Protein AF-A0A963C8B6-F1 (afdb_monomer_lite)

Structure (mmCIF, N/CA/C/O backbone):
data_AF-A0A963C8B6-F1
#
_entry.id   AF-A0A963C8B6-F1
#
loop_
_atom_site.group_PDB
_atom_site.id
_atom_site.type_symbol
_atom_site.label_atom_id
_atom_site.label_alt_id
_atom_site.label_comp_id
_atom_site.label_asym_id
_atom_site.label_entity_id
_atom_site.label_seq_id
_atom_site.pdbx_PDB_ins_code
_atom_site.Cartn_x
_atom_site.Cartn_y
_atom_site.Cartn_z
_atom_site.occupancy
_atom_site.B_iso_or_equiv
_atom_site.auth_seq_id
_atom_site.auth_comp_id
_atom_site.auth_asym_id
_atom_site.auth_atom_id
_atom_site.pdbx_PDB_model_num
ATOM 1 N N . GLY A 1 1 ? -6.913 -17.418 2.032 1.00 72.94 1 GLY A N 1
ATOM 2 C CA . GLY A 1 1 ? -5.589 -17.499 2.693 1.00 72.94 1 GLY A CA 1
ATOM 3 C C . GLY A 1 1 ? -5.443 -16.337 3.654 1.00 72.94 1 GLY A C 1
ATOM 4 O O . GLY A 1 1 ? -6.178 -15.374 3.509 1.00 72.94 1 GLY A O 1
ATOM 5 N N . ARG A 1 2 ? -4.519 -16.399 4.619 1.00 82.00 2 ARG A N 1
ATOM 6 C CA . ARG A 1 2 ? -4.407 -15.401 5.708 1.00 82.00 2 ARG A CA 1
ATOM 7 C C . ARG A 1 2 ? -4.243 -13.947 5.226 1.00 82.00 2 ARG A C 1
ATOM 9 O O . ARG A 1 2 ? -4.668 -13.023 5.901 1.00 82.00 2 ARG A O 1
ATOM 16 N N . ILE A 1 3 ? -3.655 -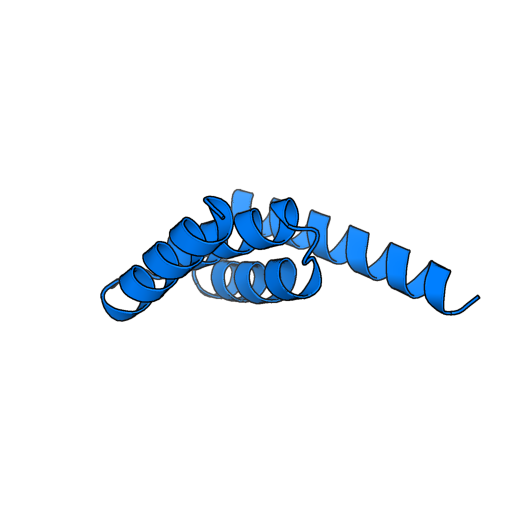13.767 4.043 1.00 81.00 3 ILE A N 1
ATOM 17 C CA . ILE A 1 3 ? -3.471 -12.467 3.386 1.00 81.00 3 ILE A CA 1
ATOM 18 C C . ILE A 1 3 ? -4.802 -11.917 2.837 1.00 81.00 3 ILE A C 1
ATOM 20 O O . ILE A 1 3 ? -5.110 -10.748 3.018 1.00 81.00 3 ILE A O 1
ATOM 24 N N . ASP A 1 4 ? -5.633 -12.770 2.242 1.00 83.56 4 ASP A N 1
ATOM 25 C CA . ASP A 1 4 ? -6.949 -12.385 1.710 1.00 83.56 4 ASP A CA 1
ATOM 26 C C . ASP A 1 4 ? -7.907 -11.942 2.824 1.00 83.56 4 ASP A C 1
ATOM 28 O O . ASP A 1 4 ? -8.589 -10.927 2.719 1.00 83.56 4 ASP A O 1
ATOM 32 N N . GLU A 1 5 ? -7.886 -12.670 3.942 1.00 88.38 5 GLU A N 1
ATOM 33 C CA . GLU A 1 5 ? -8.668 -12.342 5.136 1.00 88.38 5 GLU A CA 1
ATOM 34 C C . GLU A 1 5 ? -8.232 -10.998 5.740 1.00 88.38 5 GLU A C 1
ATOM 36 O O . GLU A 1 5 ? -9.069 -10.156 6.062 1.00 88.38 5 GLU A O 1
ATOM 41 N N . ALA A 1 6 ? -6.921 -10.744 5.814 1.00 88.56 6 ALA A N 1
ATOM 42 C CA . ALA A 1 6 ? -6.397 -9.457 6.259 1.00 88.56 6 ALA A CA 1
ATOM 43 C C . ALA A 1 6 ? -6.799 -8.311 5.313 1.00 88.56 6 ALA A C 1
ATOM 45 O O . ALA A 1 6 ? -7.166 -7.235 5.780 1.00 88.56 6 ALA A O 1
ATOM 46 N N . ALA A 1 7 ? -6.794 -8.535 3.997 1.00 88.19 7 ALA A N 1
ATOM 47 C CA . ALA A 1 7 ? -7.256 -7.538 3.037 1.00 88.19 7 ALA A CA 1
ATOM 48 C C . ALA A 1 7 ? -8.761 -7.250 3.186 1.00 88.19 7 ALA A C 1
ATOM 50 O O . ALA A 1 7 ? -9.174 -6.094 3.098 1.00 88.19 7 ALA A O 1
ATOM 51 N N . ALA A 1 8 ? -9.578 -8.274 3.446 1.00 89.62 8 ALA A N 1
ATOM 52 C CA . ALA A 1 8 ? -11.006 -8.109 3.709 1.00 89.62 8 ALA A CA 1
ATOM 53 C C . ALA A 1 8 ? -11.263 -7.290 4.986 1.00 89.62 8 ALA A C 1
ATOM 55 O O . ALA A 1 8 ? -12.042 -6.341 4.951 1.00 89.62 8 ALA A O 1
ATOM 56 N N . LEU A 1 9 ? -10.547 -7.585 6.076 1.00 89.88 9 LEU A N 1
ATOM 57 C CA . LEU A 1 9 ? -10.643 -6.836 7.336 1.00 89.88 9 LEU A CA 1
ATOM 58 C C . LEU A 1 9 ? -10.229 -5.367 7.178 1.00 89.88 9 LEU A C 1
ATOM 60 O O . LEU A 1 9 ? -10.892 -4.472 7.698 1.00 89.88 9 LEU A O 1
ATOM 64 N N . LEU A 1 10 ? -9.153 -5.098 6.434 1.00 90.00 10 LEU A N 1
ATOM 65 C CA . LEU A 1 10 ? -8.710 -3.730 6.159 1.00 90.00 10 LEU A CA 1
ATOM 66 C C . LEU A 1 10 ? -9.739 -2.955 5.321 1.00 90.00 10 LEU A C 1
ATOM 68 O O . LEU A 1 10 ? -9.956 -1.771 5.569 1.00 90.00 10 LEU A O 1
ATOM 72 N N . ARG A 1 11 ? -10.397 -3.615 4.359 1.00 88.69 11 ARG A N 1
ATOM 73 C CA . ARG A 1 11 ? -11.457 -3.012 3.532 1.00 88.69 11 ARG A CA 1
ATOM 74 C C . ARG A 1 11 ? -12.739 -2.736 4.310 1.00 88.69 11 ARG A C 1
ATOM 76 O O . ARG A 1 11 ? -13.352 -1.694 4.100 1.00 88.69 11 ARG A O 1
ATOM 83 N N . ASP A 1 12 ? -13.120 -3.622 5.221 1.00 91.25 12 ASP A N 1
ATOM 84 C CA . ASP A 1 12 ? -14.229 -3.361 6.141 1.00 91.25 12 ASP A CA 1
ATOM 85 C C . ASP A 1 12 ? -13.917 -2.145 7.031 1.00 91.25 12 ASP A C 1
ATOM 87 O O . ASP A 1 12 ? -14.691 -1.187 7.095 1.00 91.25 12 ASP A O 1
ATOM 91 N N . GLY A 1 13 ? -12.700 -2.107 7.585 1.00 87.19 13 GLY A N 1
ATOM 92 C CA . GLY A 1 13 ? -12.204 -0.982 8.375 1.00 87.19 13 GLY A CA 1
ATOM 93 C C . GLY A 1 13 ? -12.180 0.349 7.617 1.00 87.19 13 GLY A C 1
ATOM 94 O O . GLY A 1 13 ? -12.434 1.390 8.219 1.00 87.19 13 GLY A O 1
ATOM 95 N N . LEU A 1 14 ? -11.938 0.347 6.299 1.00 88.69 14 LEU A N 1
ATOM 96 C CA . LEU A 1 14 ? -11.992 1.564 5.474 1.00 88.69 14 LEU A CA 1
ATOM 97 C C . LEU A 1 14 ? -13.372 2.226 5.496 1.00 88.69 14 LEU A C 1
ATOM 99 O O . LEU A 1 14 ? -13.443 3.451 5.524 1.00 88.69 14 LEU A O 1
ATOM 103 N N . SER A 1 15 ? -14.451 1.440 5.529 1.00 83.19 15 SER A N 1
ATOM 104 C CA . SER A 1 15 ? -15.822 1.971 5.521 1.00 83.19 15 SER A CA 1
ATOM 105 C C . SER A 1 15 ? -16.193 2.680 6.826 1.00 83.19 15 SER A C 1
ATOM 107 O O . SER A 1 15 ? -17.106 3.502 6.840 1.00 83.19 15 SER A O 1
ATOM 109 N N . GLN A 1 16 ? -15.485 2.379 7.918 1.00 86.44 16 GLN A N 1
ATOM 110 C CA . GLN A 1 16 ? -15.744 2.946 9.245 1.00 86.44 16 GLN A CA 1
ATOM 111 C C . GLN A 1 16 ? -14.657 3.922 9.713 1.00 86.44 16 GLN A C 1
ATOM 113 O O . GLN A 1 16 ? -14.789 4.541 10.769 1.00 86.44 16 GLN A O 1
ATOM 118 N N . SER A 1 17 ? -13.567 4.068 8.957 1.00 83.19 17 SER A N 1
ATOM 119 C CA . SER A 1 17 ? -12.413 4.847 9.395 1.00 83.19 17 SER A CA 1
ATOM 120 C C . SER A 1 17 ? -12.547 6.325 9.046 1.00 83.19 17 SER A C 1
ATOM 122 O O . SER A 1 17 ? -12.687 6.702 7.885 1.00 83.19 17 SER A O 1
ATOM 124 N N . ALA A 1 18 ? -12.384 7.183 10.054 1.00 80.44 18 ALA A N 1
ATOM 125 C CA . ALA A 1 18 ? -12.257 8.628 9.864 1.00 80.44 18 ALA A CA 1
ATOM 126 C C . ALA A 1 18 ? -10.924 9.031 9.198 1.00 80.44 18 ALA A C 1
ATOM 128 O O . ALA A 1 18 ? -10.796 10.141 8.687 1.00 80.44 18 ALA A O 1
ATOM 129 N N . ALA A 1 19 ? -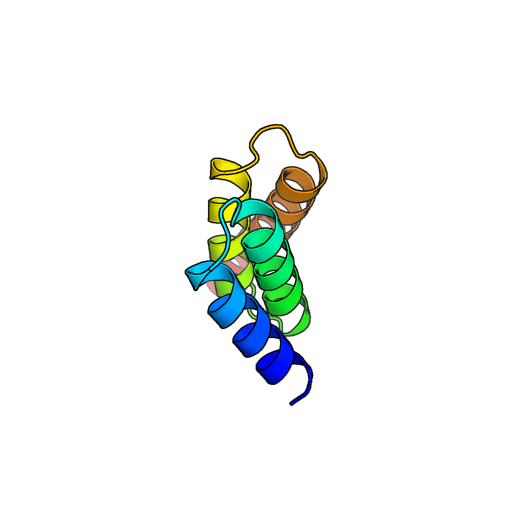9.929 8.136 9.197 1.00 86.25 19 ALA A N 1
ATOM 130 C CA . ALA A 1 19 ? -8.617 8.354 8.597 1.00 86.25 19 ALA A CA 1
ATOM 131 C C . ALA A 1 19 ? -8.185 7.104 7.807 1.00 86.25 19 ALA A C 1
ATOM 133 O O . ALA A 1 19 ? -7.474 6.243 8.332 1.00 86.25 19 ALA A O 1
ATOM 134 N N . PRO A 1 20 ? -8.598 6.973 6.534 1.00 92.62 20 PRO A N 1
ATOM 135 C CA . PRO A 1 20 ? -8.325 5.774 5.739 1.00 92.62 20 PRO A CA 1
ATOM 136 C C . PRO A 1 20 ? -6.868 5.650 5.257 1.00 92.62 20 PRO A C 1
ATOM 138 O O . PRO A 1 20 ? -6.470 4.600 4.758 1.00 92.62 20 PRO A O 1
ATOM 141 N N . GLY A 1 21 ? -6.033 6.681 5.429 1.00 92.88 21 GLY A N 1
ATOM 142 C CA . GLY A 1 21 ? -4.648 6.708 4.936 1.00 92.88 21 GLY A CA 1
ATOM 143 C C . GLY A 1 21 ? -3.791 5.500 5.354 1.00 92.88 21 GLY A C 1
ATOM 144 O O . GLY A 1 21 ? -3.235 4.830 4.479 1.00 92.88 21 GLY A O 1
ATOM 145 N N . PRO A 1 22 ? -3.687 5.169 6.656 1.00 93.75 22 PRO A N 1
ATOM 146 C CA . PRO A 1 22 ? -2.919 4.011 7.122 1.00 93.75 22 PRO A CA 1
ATOM 147 C C . PRO A 1 22 ? -3.473 2.664 6.639 1.00 93.75 22 PRO A C 1
ATOM 149 O O . PRO A 1 22 ? -2.706 1.728 6.424 1.00 93.75 22 PRO A O 1
ATOM 152 N N . LEU A 1 23 ? -4.790 2.567 6.431 1.00 94.44 23 LEU A N 1
ATOM 153 C CA . LEU A 1 23 ? -5.441 1.358 5.919 1.00 94.44 23 LEU A CA 1
ATOM 154 C C . LEU A 1 23 ? -5.073 1.116 4.451 1.00 94.44 23 LEU A C 1
ATOM 156 O O . LEU A 1 23 ? -4.690 0.004 4.095 1.00 94.44 23 LEU A O 1
ATOM 160 N N . HIS A 1 24 ? -5.084 2.164 3.623 1.00 96.00 24 HIS A N 1
ATOM 161 C CA . HIS A 1 24 ? -4.595 2.086 2.244 1.00 96.00 24 HIS A CA 1
ATOM 162 C C . HIS A 1 24 ? -3.100 1.736 2.176 1.00 96.00 24 HIS A C 1
ATOM 164 O O . HIS A 1 24 ? -2.685 0.941 1.335 1.00 96.00 24 HIS A O 1
ATOM 170 N N . LEU A 1 25 ? -2.278 2.253 3.097 1.00 96.31 25 LEU A N 1
ATOM 171 C CA . LEU A 1 25 ? -0.874 1.842 3.203 1.00 96.31 25 LEU A CA 1
ATOM 172 C C . LEU A 1 25 ? -0.755 0.336 3.494 1.00 96.31 25 LEU A C 1
ATOM 174 O O . LEU A 1 25 ? 0.018 -0.355 2.831 1.00 96.31 25 LEU A O 1
ATOM 178 N N . ALA A 1 26 ? -1.527 -0.183 4.451 1.00 94.75 26 ALA A N 1
ATOM 179 C CA . ALA A 1 26 ? -1.518 -1.601 4.803 1.00 94.75 26 ALA A CA 1
ATOM 180 C C . ALA A 1 26 ? -1.992 -2.500 3.645 1.00 94.75 26 ALA A C 1
ATOM 182 O O . ALA A 1 26 ? -1.348 -3.509 3.358 1.00 94.75 26 ALA A O 1
ATOM 183 N N . LEU A 1 27 ? -3.057 -2.111 2.937 1.00 95.00 27 LEU A N 1
ATOM 184 C CA . LEU A 1 27 ? -3.537 -2.811 1.738 1.00 95.00 27 LEU A CA 1
ATOM 185 C C . LEU A 1 27 ? -2.486 -2.822 0.624 1.00 95.00 27 LEU A C 1
ATOM 187 O O . LEU A 1 27 ? -2.258 -3.856 -0.002 1.00 95.00 27 LEU A O 1
ATOM 191 N N . GLY A 1 28 ? -1.790 -1.702 0.430 1.00 95.38 28 GLY A N 1
ATOM 192 C CA . GLY A 1 28 ? -0.692 -1.600 -0.523 1.00 95.38 28 GLY A CA 1
ATOM 193 C C . GLY A 1 28 ? 0.460 -2.560 -0.222 1.00 95.38 28 GLY A C 1
ATOM 194 O O . GLY A 1 28 ? 0.959 -3.251 -1.110 1.00 95.38 28 GLY A O 1
ATOM 195 N N . LEU A 1 29 ? 0.851 -2.657 1.051 1.00 94.94 29 LEU A N 1
ATOM 196 C CA . LEU A 1 29 ? 1.869 -3.608 1.504 1.00 94.94 29 LEU A CA 1
ATOM 197 C C . LEU A 1 29 ? 1.430 -5.061 1.295 1.00 94.94 29 LEU A C 1
ATOM 199 O O . LEU A 1 29 ? 2.232 -5.881 0.846 1.00 94.94 29 LEU A O 1
ATOM 203 N N . LEU A 1 30 ? 0.162 -5.370 1.581 1.00 94.06 30 LEU A N 1
ATOM 204 C CA . LEU A 1 30 ? -0.417 -6.690 1.335 1.00 94.06 30 LEU A CA 1
ATOM 205 C C . LEU A 1 30 ? -0.372 -7.075 -0.147 1.00 94.06 30 LEU A C 1
ATOM 207 O O . LEU A 1 30 ? 0.066 -8.179 -0.464 1.00 94.06 30 LEU A O 1
ATOM 211 N N . GLY A 1 31 ? -0.749 -6.161 -1.047 1.00 92.44 31 GLY A N 1
ATOM 212 C CA . GLY A 1 31 ? -0.664 -6.394 -2.491 1.00 92.44 31 GLY A CA 1
ATOM 213 C C . GLY A 1 31 ? 0.763 -6.734 -2.930 1.00 92.44 31 GLY A C 1
ATOM 214 O O . GLY A 1 31 ? 0.979 -7.697 -3.665 1.00 92.44 31 GLY A O 1
ATOM 215 N N . GLY A 1 32 ? 1.762 -6.033 -2.379 1.00 91.19 32 GLY A N 1
ATOM 216 C CA . GLY A 1 32 ? 3.174 -6.328 -2.635 1.00 91.19 32 GLY A CA 1
ATOM 217 C C . GLY A 1 32 ? 3.594 -7.731 -2.175 1.00 91.19 32 GLY A C 1
ATOM 218 O O . GLY A 1 32 ? 4.335 -8.412 -2.879 1.00 91.19 32 GLY A O 1
ATOM 219 N N . GLN A 1 33 ? 3.081 -8.207 -1.034 1.00 90.31 33 GLN A N 1
ATOM 220 C CA . GLN A 1 33 ? 3.331 -9.576 -0.554 1.00 90.31 33 GLN A CA 1
ATOM 221 C C . GLN A 1 33 ? 2.705 -10.646 -1.459 1.00 90.31 33 GLN A C 1
ATOM 223 O O . GLN A 1 33 ? 3.248 -11.742 -1.577 1.00 90.31 33 GLN A O 1
ATOM 228 N N . GLN A 1 34 ? 1.584 -10.339 -2.117 1.00 90.62 34 GLN A N 1
ATOM 229 C CA . GLN A 1 34 ? 0.927 -11.242 -3.071 1.00 90.62 34 GLN A CA 1
ATOM 230 C C . GLN A 1 34 ? 1.519 -11.162 -4.482 1.00 90.62 34 GLN A C 1
ATOM 232 O O . GLN A 1 34 ? 1.014 -11.826 -5.385 1.00 90.62 34 GLN A O 1
ATOM 237 N N . ALA A 1 35 ? 2.568 -10.355 -4.683 1.00 91.06 35 ALA A N 1
ATOM 238 C CA . ALA A 1 35 ? 3.079 -9.984 -6.001 1.00 91.06 35 ALA A CA 1
ATOM 239 C C . ALA A 1 35 ? 2.015 -9.340 -6.918 1.00 91.06 35 ALA A C 1
ATOM 241 O O . ALA A 1 35 ? 2.197 -9.271 -8.136 1.00 91.06 35 ALA A O 1
ATOM 242 N N . ASP A 1 36 ? 0.932 -8.822 -6.334 1.00 92.88 36 ASP A N 1
ATOM 243 C CA . ASP A 1 36 ? -0.065 -8.002 -7.012 1.00 92.88 36 ASP A CA 1
ATOM 244 C C . ASP A 1 36 ? 0.378 -6.536 -6.951 1.00 92.88 36 ASP A C 1
ATOM 246 O O . ASP A 1 36 ? -0.122 -5.700 -6.192 1.00 92.88 36 ASP A O 1
ATOM 250 N N . TRP A 1 37 ? 1.419 -6.250 -7.729 1.00 93.25 37 TRP A N 1
ATOM 251 C CA . TRP A 1 37 ? 2.077 -4.948 -7.753 1.00 93.25 37 TRP A CA 1
ATOM 252 C C . TRP A 1 37 ? 1.162 -3.842 -8.288 1.00 93.25 37 TRP A C 1
ATOM 254 O O . TRP A 1 37 ? 1.281 -2.696 -7.857 1.00 93.25 37 TRP A O 1
ATOM 264 N N . GLN A 1 38 ? 0.229 -4.177 -9.184 1.00 93.62 38 GLN A N 1
ATOM 265 C CA . GLN A 1 38 ? -0.786 -3.248 -9.679 1.00 93.62 38 GLN A CA 1
ATOM 266 C C . GLN A 1 38 ? -1.714 -2.784 -8.551 1.00 93.62 38 GLN A C 1
ATOM 268 O O . GLN A 1 38 ? -1.860 -1.575 -8.343 1.00 93.62 38 GLN A O 1
ATOM 273 N N . THR A 1 39 ? -2.290 -3.718 -7.786 1.00 91.81 39 THR A N 1
ATOM 274 C CA . THR A 1 39 ? -3.134 -3.377 -6.632 1.00 91.81 39 THR A CA 1
ATOM 275 C C . THR A 1 39 ? -2.326 -2.643 -5.564 1.00 91.81 39 THR A C 1
ATOM 277 O O . THR A 1 39 ? -2.779 -1.623 -5.042 1.00 91.81 39 THR A O 1
ATOM 280 N N . ALA A 1 40 ? -1.091 -3.082 -5.298 1.00 95.62 40 ALA A N 1
ATOM 281 C CA . ALA A 1 40 ? -0.201 -2.415 -4.352 1.00 95.62 40 ALA A CA 1
ATOM 282 C C . ALA A 1 40 ? 0.009 -0.930 -4.691 1.00 95.62 40 ALA A C 1
ATOM 284 O O . ALA A 1 40 ? -0.105 -0.067 -3.819 1.00 95.62 40 ALA A O 1
ATOM 285 N N . ALA A 1 41 ? 0.276 -0.618 -5.963 1.00 95.88 41 ALA A N 1
ATOM 286 C CA . ALA A 1 41 ? 0.483 0.752 -6.419 1.00 95.88 41 ALA A CA 1
ATOM 287 C C . ALA A 1 41 ? -0.781 1.608 -6.267 1.00 95.88 41 ALA A C 1
ATOM 289 O O . ALA A 1 41 ? -0.697 2.755 -5.826 1.00 95.88 41 ALA A O 1
ATOM 290 N N . ALA A 1 42 ? -1.951 1.065 -6.613 1.00 95.88 42 ALA A N 1
ATOM 291 C CA . ALA A 1 42 ? -3.219 1.785 -6.511 1.00 95.88 42 ALA A CA 1
ATOM 292 C C . ALA A 1 42 ? -3.534 2.189 -5.059 1.00 95.88 42 ALA A C 1
ATOM 294 O O . ALA A 1 42 ? -3.859 3.348 -4.787 1.00 95.88 42 ALA A O 1
ATOM 295 N N . GLU A 1 43 ? -3.366 1.259 -4.121 1.00 96.25 43 GLU A N 1
ATOM 296 C CA . GLU A 1 43 ? -3.604 1.500 -2.696 1.00 96.25 43 GLU A CA 1
ATOM 297 C C . GLU A 1 43 ? -2.576 2.485 -2.113 1.00 96.25 43 GLU A C 1
ATOM 299 O O . GLU A 1 43 ? -2.941 3.455 -1.445 1.00 96.25 43 GLU A O 1
ATOM 304 N N . LEU A 1 44 ? -1.289 2.334 -2.453 1.00 96.38 44 LEU A N 1
ATOM 305 C CA . LEU A 1 44 ? -0.236 3.259 -2.016 1.00 96.38 44 LEU A CA 1
ATOM 306 C C . LEU A 1 44 ? -0.413 4.677 -2.576 1.00 96.38 44 LEU A C 1
ATOM 308 O O . LEU A 1 44 ? -0.124 5.643 -1.871 1.00 96.38 44 LEU A O 1
ATOM 312 N N . ARG A 1 45 ? -0.926 4.839 -3.803 1.00 96.62 45 ARG A N 1
ATOM 313 C CA . ARG A 1 45 ? -1.264 6.161 -4.365 1.00 96.62 45 ARG A CA 1
ATOM 314 C C . ARG A 1 45 ? -2.379 6.840 -3.581 1.00 96.62 45 ARG A C 1
ATOM 316 O O . ARG A 1 45 ? -2.301 8.042 -3.326 1.00 96.62 45 ARG A O 1
ATOM 323 N N . THR A 1 46 ? -3.399 6.089 -3.178 1.00 95.81 46 THR A N 1
ATOM 324 C CA . THR A 1 46 ? -4.475 6.620 -2.333 1.00 95.81 46 THR A CA 1
ATOM 325 C C . THR A 1 46 ? -3.937 7.006 -0.957 1.00 95.81 46 THR A C 1
ATOM 327 O O . THR A 1 46 ? -4.186 8.119 -0.494 1.00 95.81 46 THR A O 1
ATOM 330 N N . ALA A 1 47 ? -3.101 6.159 -0.350 1.00 96.19 47 ALA A N 1
ATOM 331 C CA . ALA A 1 47 ? -2.403 6.493 0.889 1.00 96.19 47 ALA A CA 1
ATOM 332 C C . ALA A 1 47 ? -1.545 7.764 0.746 1.00 96.19 47 ALA A C 1
ATOM 334 O O . ALA A 1 47 ? -1.522 8.580 1.663 1.00 96.19 47 ALA A O 1
ATOM 335 N N . ALA A 1 48 ? -0.883 7.970 -0.399 1.00 96.44 48 ALA A N 1
ATOM 336 C CA . ALA A 1 48 ? -0.026 9.134 -0.643 1.00 96.44 48 ALA A CA 1
ATOM 337 C C . ALA A 1 48 ? -0.831 10.432 -0.765 1.00 96.44 48 ALA A C 1
ATOM 339 O O . ALA A 1 48 ? -0.371 11.484 -0.336 1.00 96.44 48 ALA A O 1
ATOM 340 N N . ARG A 1 49 ? -2.051 10.362 -1.310 1.00 95.69 49 ARG A N 1
ATOM 341 C CA . ARG A 1 49 ? -2.977 11.505 -1.357 1.00 95.69 49 ARG A CA 1
ATOM 342 C C . ARG A 1 49 ? -3.508 11.872 0.025 1.00 95.69 49 ARG A C 1
ATOM 344 O O . ARG A 1 49 ? -3.678 13.050 0.312 1.00 95.69 49 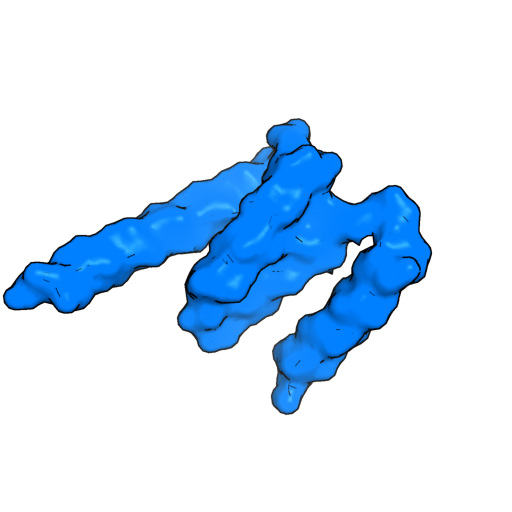ARG A O 1
ATOM 351 N N . LEU A 1 50 ? -3.777 10.871 0.861 1.00 95.12 50 LEU A N 1
ATOM 352 C CA . LEU A 1 50 ? -4.330 11.059 2.205 1.00 95.12 50 LEU A CA 1
ATOM 353 C C . LEU A 1 50 ? -3.263 11.429 3.241 1.00 95.12 50 LEU A C 1
ATOM 355 O O . LEU A 1 50 ? -3.564 12.091 4.228 1.00 95.12 50 LEU A O 1
ATOM 359 N N . MET A 1 51 ? -2.025 10.983 3.033 1.00 95.62 51 MET A N 1
ATOM 360 C CA . MET A 1 51 ? -0.891 11.210 3.928 1.00 95.62 51 MET A CA 1
ATOM 361 C C . MET A 1 51 ? 0.343 11.649 3.125 1.00 95.62 51 MET A C 1
ATOM 363 O O . MET A 1 51 ? 1.345 10.926 3.093 1.00 95.62 51 MET A O 1
ATOM 367 N N . PRO A 1 52 ? 0.300 12.826 2.473 1.00 94.12 52 PRO A N 1
ATO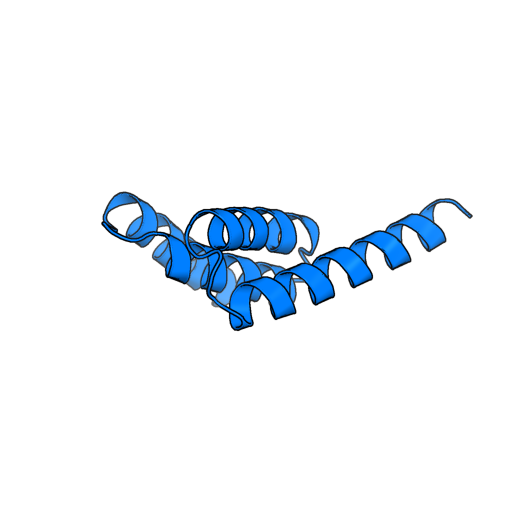M 368 C CA . PRO A 1 52 ? 1.392 13.292 1.620 1.00 94.12 52 PRO A CA 1
ATOM 369 C C . PRO A 1 52 ? 2.696 13.501 2.391 1.00 94.12 52 PRO A C 1
ATOM 371 O O . PRO A 1 52 ? 3.768 13.342 1.820 1.00 94.12 52 PRO A O 1
ATOM 374 N N . GLU A 1 53 ? 2.620 13.792 3.689 1.00 94.56 53 GLU A N 1
ATOM 375 C CA . GLU A 1 53 ? 3.784 14.002 4.558 1.00 94.56 53 GLU A CA 1
ATOM 376 C C . GLU A 1 53 ? 4.355 12.698 5.134 1.00 94.56 53 GLU A C 1
ATOM 378 O O . GLU A 1 53 ? 5.358 12.722 5.843 1.00 94.56 53 GLU A O 1
ATOM 383 N N . ASN A 1 54 ? 3.743 11.543 4.847 1.00 95.50 54 ASN A N 1
ATOM 384 C CA . ASN A 1 54 ? 4.199 10.271 5.390 1.00 95.50 54 ASN A CA 1
ATOM 385 C C . ASN A 1 54 ? 5.347 9.684 4.537 1.00 95.50 54 ASN A C 1
ATOM 387 O O . ASN A 1 54 ? 5.113 9.201 3.420 1.00 95.50 54 ASN A O 1
ATOM 391 N N . PRO A 1 55 ? 6.587 9.633 5.062 1.00 94.62 55 PRO A N 1
ATOM 392 C CA . PRO A 1 55 ? 7.740 9.162 4.300 1.00 94.62 55 PRO A CA 1
ATOM 393 C C . PRO A 1 55 ? 7.677 7.661 3.999 1.00 94.62 55 PRO A C 1
ATOM 395 O O . PRO A 1 55 ? 8.269 7.205 3.023 1.00 94.62 55 PRO A O 1
ATOM 398 N N . GLN A 1 56 ? 6.967 6.870 4.810 1.00 95.19 56 GLN A N 1
ATOM 399 C CA . GLN A 1 56 ? 6.812 5.436 4.574 1.00 95.19 56 GLN A CA 1
ATOM 400 C C . GLN A 1 56 ? 5.963 5.182 3.327 1.00 95.19 56 GLN A C 1
ATOM 402 O O . GLN A 1 56 ? 6.328 4.347 2.501 1.00 95.19 56 GLN A O 1
ATOM 407 N N . VAL A 1 57 ? 4.873 5.934 3.158 1.00 96.12 57 VAL A N 1
ATOM 408 C CA . VAL A 1 57 ? 4.020 5.831 1.969 1.00 96.12 57 VAL A CA 1
ATOM 409 C C . VAL A 1 57 ? 4.807 6.179 0.712 1.00 96.12 57 VAL A C 1
ATOM 411 O O . VAL A 1 57 ? 4.813 5.399 -0.237 1.00 96.12 57 VAL A O 1
ATOM 414 N N . GLN A 1 58 ? 5.526 7.303 0.728 1.00 96.00 58 GLN A N 1
ATOM 415 C CA . GLN A 1 58 ? 6.340 7.731 -0.410 1.00 96.00 58 GLN A CA 1
ATOM 416 C C . GLN A 1 58 ? 7.417 6.698 -0.762 1.00 96.00 58 GLN A C 1
ATOM 418 O O . GLN A 1 58 ? 7.610 6.383 -1.935 1.00 96.00 58 GLN A O 1
ATOM 423 N N . ARG A 1 59 ? 8.111 6.133 0.235 1.00 96.88 59 ARG A N 1
ATOM 424 C CA . ARG A 1 59 ? 9.131 5.094 0.007 1.00 96.88 59 ARG A CA 1
ATOM 425 C C . ARG A 1 59 ? 8.537 3.840 -0.631 1.00 96.88 59 ARG A C 1
ATOM 427 O O . ARG A 1 59 ? 9.091 3.342 -1.608 1.00 96.88 59 ARG A O 1
ATOM 434 N N . ASN A 1 60 ? 7.412 3.357 -0.108 1.00 96.06 60 ASN A N 1
ATOM 435 C CA . ASN A 1 60 ? 6.758 2.158 -0.627 1.00 96.06 60 ASN A CA 1
ATOM 436 C C . ASN A 1 60 ? 6.202 2.379 -2.035 1.00 96.06 60 ASN A C 1
ATOM 438 O O . ASN A 1 60 ? 6.373 1.516 -2.892 1.00 96.06 60 ASN A O 1
ATOM 442 N N . LEU A 1 61 ? 5.586 3.537 -2.295 1.00 96.12 61 LEU A N 1
ATOM 443 C CA . LEU A 1 61 ? 5.051 3.861 -3.614 1.00 96.12 61 LEU A CA 1
ATOM 444 C C . LEU A 1 61 ? 6.165 3.898 -4.667 1.00 96.12 61 LEU A C 1
ATOM 446 O O . LEU A 1 61 ? 6.063 3.209 -5.676 1.00 96.12 61 LEU A O 1
ATOM 450 N N . ASN A 1 62 ? 7.267 4.602 -4.386 1.00 96.31 62 ASN A N 1
ATOM 451 C CA . ASN A 1 62 ? 8.425 4.655 -5.283 1.00 96.31 62 ASN A CA 1
ATOM 452 C C . ASN A 1 62 ? 9.016 3.261 -5.558 1.00 96.31 62 ASN A C 1
ATOM 454 O O . ASN A 1 62 ? 9.398 2.961 -6.689 1.00 96.31 62 ASN A O 1
ATOM 458 N N . ALA A 1 63 ? 9.090 2.397 -4.540 1.00 95.31 63 ALA A N 1
ATOM 459 C CA . ALA A 1 63 ? 9.586 1.034 -4.710 1.00 95.31 63 ALA A CA 1
ATOM 460 C C . ALA A 1 63 ? 8.683 0.203 -5.638 1.00 95.31 63 ALA A C 1
ATOM 462 O O . ALA A 1 63 ? 9.183 -0.472 -6.540 1.00 95.31 63 ALA A O 1
ATOM 463 N N . VAL A 1 64 ? 7.362 0.274 -5.442 1.00 95.44 64 VAL A N 1
ATOM 464 C CA . VAL A 1 64 ? 6.387 -0.469 -6.253 1.00 95.44 64 VAL A CA 1
ATOM 465 C C . VAL A 1 64 ? 6.322 0.069 -7.684 1.00 95.44 64 VAL A C 1
ATOM 467 O O . VAL A 1 64 ? 6.365 -0.715 -8.630 1.00 95.44 64 VAL A O 1
ATOM 470 N N . GLU A 1 65 ? 6.287 1.388 -7.872 1.00 94.44 65 GLU A N 1
ATOM 471 C CA . GLU A 1 65 ? 6.275 2.002 -9.206 1.00 94.44 65 GLU A CA 1
ATOM 472 C C . GLU A 1 65 ? 7.569 1.716 -9.974 1.00 94.44 65 GLU A C 1
ATOM 474 O O . GLU A 1 65 ? 7.525 1.359 -11.151 1.00 94.44 65 GLU A O 1
ATOM 479 N N . GLY A 1 66 ? 8.724 1.771 -9.302 1.00 95.56 66 GLY A N 1
ATOM 480 C CA . GLY A 1 66 ? 10.002 1.398 -9.904 1.00 95.56 66 GLY A CA 1
ATOM 481 C C . GLY A 1 66 ? 10.060 -0.075 -10.316 1.00 95.56 66 GLY A C 1
ATOM 482 O O . GLY A 1 66 ? 10.661 -0.409 -11.339 1.00 95.56 66 GLY A O 1
ATOM 483 N N . TYR A 1 67 ? 9.425 -0.967 -9.552 1.00 93.06 67 TYR A N 1
ATOM 484 C CA . TYR A 1 67 ? 9.308 -2.377 -9.917 1.00 93.06 67 TYR A CA 1
ATOM 485 C C . TYR A 1 67 ? 8.401 -2.582 -11.140 1.00 93.06 67 TYR A C 1
ATOM 487 O O . TYR A 1 67 ? 8.785 -3.296 -12.069 1.00 93.06 67 TYR A O 1
ATOM 495 N N . LEU A 1 68 ? 7.230 -1.935 -11.165 1.00 92.38 68 LEU A N 1
ATOM 496 C CA . LEU A 1 68 ? 6.287 -2.001 -12.285 1.00 92.38 68 LEU A CA 1
ATOM 497 C C . LEU A 1 68 ? 6.915 -1.487 -13.582 1.00 92.38 68 LEU A C 1
ATOM 499 O O . LEU A 1 68 ? 6.942 -2.226 -14.562 1.00 92.38 68 LEU A O 1
ATOM 503 N N . ALA A 1 69 ? 7.536 -0.306 -13.554 1.00 92.50 69 ALA A N 1
ATOM 504 C CA . ALA A 1 69 ? 8.179 0.282 -14.729 1.00 92.50 69 ALA A CA 1
ATOM 505 C C . ALA A 1 69 ? 9.260 -0.637 -15.329 1.00 92.50 69 ALA A C 1
ATOM 507 O O . ALA A 1 69 ? 9.357 -0.800 -16.544 1.00 92.50 69 ALA A O 1
ATOM 508 N N . ARG A 1 70 ? 10.057 -1.301 -14.477 1.00 91.44 70 ARG A N 1
ATOM 509 C CA . ARG A 1 70 ? 11.073 -2.274 -14.921 1.00 91.44 70 ARG A CA 1
ATOM 510 C C . ARG A 1 70 ? 10.459 -3.540 -15.513 1.00 91.44 70 ARG A C 1
ATOM 512 O O . ARG A 1 70 ? 11.055 -4.131 -16.409 1.00 91.44 70 ARG A O 1
ATOM 519 N N . ARG A 1 71 ? 9.312 -3.990 -14.998 1.00 88.12 71 ARG A N 1
ATOM 520 C CA . ARG A 1 71 ? 8.597 -5.149 -15.550 1.00 88.12 71 ARG A CA 1
ATOM 521 C C . ARG A 1 71 ? 7.965 -4.836 -16.894 1.00 88.12 71 ARG A C 1
ATOM 523 O O . ARG A 1 71 ? 8.053 -5.672 -17.783 1.00 88.12 71 ARG A O 1
ATOM 530 N N . GLU A 1 72 ? 7.356 -3.665 -17.032 1.00 83.75 72 GLU A N 1
ATOM 531 C CA . GLU A 1 72 ? 6.757 -3.219 -18.290 1.00 83.75 72 GLU A CA 1
ATOM 532 C C . GLU A 1 72 ? 7.819 -3.080 -19.382 1.00 83.75 72 GLU A C 1
ATOM 534 O O . GLU A 1 72 ? 7.621 -3.588 -20.481 1.00 83.75 72 GLU A O 1
ATOM 539 N N . ALA A 1 73 ? 8.988 -2.518 -19.050 1.00 84.50 73 ALA A N 1
ATOM 540 C CA . ALA A 1 73 ? 10.112 -2.426 -19.980 1.00 84.50 73 ALA A CA 1
ATOM 541 C C . ALA A 1 73 ? 10.556 -3.797 -20.522 1.00 84.50 73 ALA A C 1
ATOM 543 O O . ALA A 1 73 ? 10.813 -3.916 -21.710 1.00 84.50 73 ALA A O 1
ATOM 544 N N . ARG A 1 74 ? 10.587 -4.838 -19.677 1.00 77.38 74 ARG A N 1
ATOM 545 C CA . ARG A 1 74 ? 10.970 -6.204 -20.085 1.00 77.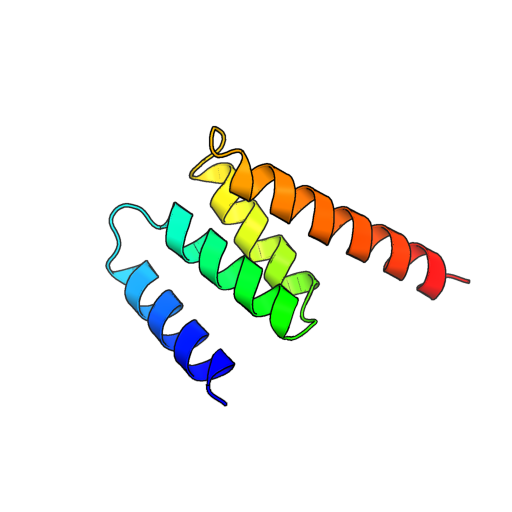38 74 ARG A CA 1
ATOM 546 C C . ARG A 1 74 ? 9.869 -6.993 -20.792 1.00 77.38 74 ARG A C 1
ATOM 548 O O . ARG A 1 74 ? 10.155 -8.040 -21.354 1.00 77.38 74 ARG A O 1
ATOM 555 N N . ALA A 1 75 ? 8.612 -6.575 -20.668 1.00 73.00 75 ALA A N 1
ATOM 556 C CA . ALA A 1 75 ? 7.479 -7.260 -21.290 1.00 73.00 75 ALA A CA 1
ATOM 557 C C . ALA A 1 75 ? 7.204 -6.761 -22.719 1.00 73.00 75 ALA A C 1
ATOM 559 O O . ALA A 1 75 ? 6.436 -7.393 -23.438 1.00 73.00 75 ALA A O 1
ATOM 560 N N . GLY A 1 76 ? 7.788 -5.620 -23.099 1.00 66.25 76 GLY A N 1
ATOM 561 C CA . GLY A 1 76 ? 7.685 -5.034 -24.436 1.00 66.25 76 GLY A CA 1
ATOM 562 C C . GLY A 1 76 ? 8.841 -5.373 -25.384 1.00 66.25 76 GLY A C 1
ATOM 563 O O . GLY A 1 76 ? 8.846 -4.850 -26.497 1.00 66.25 76 GLY A O 1
ATOM 564 N N . GLU A 1 77 ? 9.800 -6.197 -24.952 1.00 52.31 77 GLU A N 1
ATOM 565 C CA . GLU A 1 77 ? 10.914 -6.736 -25.757 1.00 52.31 77 GLU A CA 1
ATOM 566 C C . GLU A 1 77 ? 10.587 -8.143 -26.275 1.00 52.31 77 GLU A C 1
ATOM 568 O O . GLU A 1 77 ? 10.932 -8.430 -27.444 1.00 52.31 77 GLU A O 1
#

Radius of gyration: 13.01 Å; chains: 1; bounding box: 27×32×36 Å

Sequence (77 aa):
GRIDEAAALLRDGLSQSAAPGPLHLALGLLGGQQADWQTAAAELRTAARLMPENPQVQRNLNAVEGYLARREARAGE

Foldseek 3Di:
DVLVVLLVVLVVCCVVDPQNLVSLQVQLVSCVVVVVLVSNLVSLVVSCVRCVVDVSSVVSNCVSVVVVVVVVVVVVD

Secondary structure (DSSP, 8-state):
-HHHHHHHHHHHHHHH-S--HHHHHHHHHHHHHTT-HHHHHHHHHHHH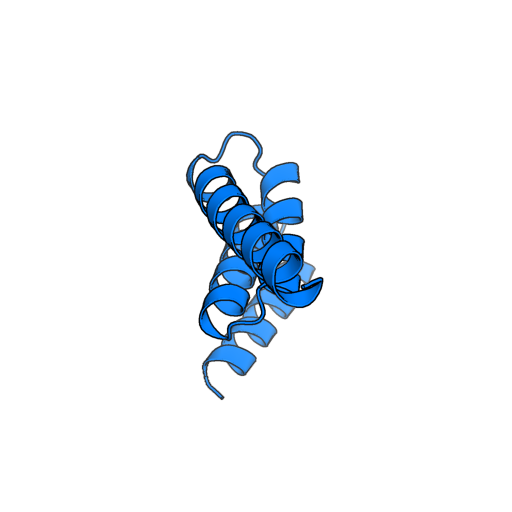HH-TT-HHHHHHHHHHHHHHHHHHHHH--

pLDDT: mean 90.59, std 7.55, range [52.31, 96.88]